Protein AF-A0A382QVW2-F1 (afdb_monomer)

Radius of gyration: 15.86 Å; Cα contacts (8 Å, |Δi|>4): 204; chains: 1; bounding box: 38×33×52 Å

Sequence (107 aa):
MTLWGNKDTVYSTGNVNVDVSTGVVTKESGSIAWTSGNGVKVGQVITVDGTAEGVIQSIDSATQLTITKEHLPASDISDKGYVISEKPKSTLFDSKYSAGDIFGVDE

Secondary structure (DSSP, 8-state):
-------S-SB--SEEEEETTTTEEEE-S-S---SGGGT--TT-EEEETTTEEEEEEEEEETTEEEE--TT--SS-EEEEEEEEE---GGGTS-TT-STT-------

Foldseek 3Di:
DPPDPWPQFLDWFAWWKADLVQQKIFGPDGDFFQDVVSVRDFQWWKQWQNQAIWGFHDDPTRGMTGTDNPRGDPDIDGGTIMTIGPPHPCVVPPPVPPPPPDPDDDD

Organism: NCBI:txid408172

Structure (mmCIF, N/CA/C/O backbone):
data_AF-A0A382QVW2-F1
#
_entry.id   AF-A0A382QVW2-F1
#
loop_
_atom_site.group_PDB
_atom_site.id
_atom_site.type_symbol
_atom_site.label_atom_id
_atom_site.label_alt_id
_atom_site.label_comp_id
_atom_site.label_asym_id
_atom_site.label_entity_id
_atom_site.label_seq_id
_atom_site.pdbx_PDB_ins_code
_atom_site.Cartn_x
_atom_site.Cartn_y
_atom_site.Cartn_z
_atom_site.occupancy
_atom_site.B_iso_or_equiv
_atom_site.auth_seq_id
_atom_site.auth_comp_id
_atom_site.auth_asym_id
_atom_site.auth_atom_id
_atom_site.pdbx_PDB_model_num
ATOM 1 N N . MET A 1 1 ? -28.708 -13.734 -15.698 1.00 42.66 1 MET A N 1
ATOM 2 C CA . MET A 1 1 ? -27.440 -13.939 -14.970 1.00 42.66 1 MET A CA 1
ATOM 3 C C . MET A 1 1 ? -26.369 -13.145 -15.694 1.00 42.66 1 MET A C 1
ATOM 5 O O . MET A 1 1 ? -25.956 -13.567 -16.764 1.00 42.66 1 MET A O 1
ATOM 9 N N . THR A 1 2 ? -25.986 -11.975 -15.184 1.00 41.53 2 THR A N 1
ATOM 10 C CA . THR A 1 2 ? -24.891 -11.200 -15.785 1.00 41.53 2 THR A CA 1
ATOM 11 C C . THR A 1 2 ? -23.598 -11.647 -15.123 1.00 41.53 2 THR A C 1
ATOM 13 O O . THR A 1 2 ? -23.336 -11.329 -13.966 1.00 41.53 2 THR A O 1
ATOM 16 N N . LEU A 1 3 ? -22.848 -12.468 -15.858 1.00 41.75 3 LEU A N 1
ATOM 17 C CA . LEU A 1 3 ? -21.563 -13.067 -15.500 1.00 41.75 3 LEU A CA 1
ATOM 18 C C . LEU A 1 3 ? -20.419 -12.033 -15.494 1.00 41.75 3 LEU A C 1
ATOM 20 O O . LEU A 1 3 ? -19.381 -12.237 -16.110 1.00 41.75 3 LEU A O 1
ATOM 24 N N . TRP A 1 4 ? -20.575 -10.926 -14.773 1.00 40.75 4 TRP A N 1
ATOM 25 C CA . TRP A 1 4 ? -19.426 -10.092 -14.427 1.00 40.75 4 TRP A CA 1
ATOM 26 C C . TRP A 1 4 ? -19.543 -9.586 -12.998 1.00 40.75 4 TRP A C 1
ATOM 28 O O . TRP A 1 4 ? -20.013 -8.490 -12.717 1.00 40.75 4 TRP A O 1
ATOM 38 N N . GLY A 1 5 ? -19.071 -10.425 -12.080 1.00 42.34 5 GLY A N 1
ATOM 39 C CA . GLY A 1 5 ? -18.692 -10.030 -10.729 1.00 42.34 5 GLY A CA 1
ATOM 40 C C . GLY A 1 5 ? -17.313 -9.372 -10.693 1.00 42.34 5 GLY A C 1
ATOM 41 O O . GLY A 1 5 ? -16.524 -9.704 -9.819 1.00 42.34 5 GLY A O 1
ATOM 42 N N . ASN A 1 6 ? -16.996 -8.485 -11.638 1.00 49.34 6 ASN A N 1
ATOM 43 C CA . ASN A 1 6 ? -15.754 -7.720 -11.588 1.00 49.34 6 ASN A CA 1
ATOM 44 C C . ASN A 1 6 ? -16.095 -6.327 -11.063 1.00 49.34 6 ASN A C 1
ATOM 46 O O . ASN A 1 6 ? -16.551 -5.466 -11.813 1.00 49.34 6 ASN A O 1
ATOM 50 N N . LYS A 1 7 ? -15.938 -6.119 -9.751 1.00 50.81 7 LYS A N 1
ATOM 51 C CA . LYS A 1 7 ? -15.949 -4.772 -9.174 1.00 50.81 7 LYS A CA 1
ATOM 52 C C . LYS A 1 7 ? -14.747 -4.007 -9.742 1.00 50.81 7 LYS A C 1
ATOM 54 O O . LYS A 1 7 ? -13.658 -4.050 -9.179 1.00 50.81 7 LYS A O 1
ATOM 59 N N . ASP A 1 8 ? -14.956 -3.330 -10.868 1.00 52.81 8 ASP A N 1
ATOM 60 C CA . ASP A 1 8 ? -13.952 -2.525 -11.585 1.00 52.81 8 ASP A CA 1
ATOM 61 C C . ASP A 1 8 ? -13.415 -1.360 -10.728 1.00 52.81 8 ASP A C 1
ATOM 63 O O . ASP A 1 8 ? -12.312 -0.852 -10.904 1.00 52.81 8 ASP A O 1
ATOM 67 N N . THR A 1 9 ? -14.158 -0.986 -9.688 1.00 53.66 9 THR A N 1
ATOM 68 C CA . THR A 1 9 ? -13.669 -0.150 -8.596 1.00 53.66 9 THR A CA 1
ATOM 69 C C . THR A 1 9 ? -14.221 -0.696 -7.293 1.00 53.66 9 THR A C 1
ATOM 71 O O . THR A 1 9 ? -15.434 -0.748 -7.090 1.00 53.66 9 THR A O 1
ATOM 74 N N . VAL A 1 10 ? -13.329 -1.147 -6.414 1.00 60.69 10 VAL A N 1
ATOM 75 C CA . VAL A 1 10 ? -13.706 -1.591 -5.075 1.00 60.69 10 VAL A CA 1
ATOM 76 C C . VAL A 1 10 ? -13.964 -0.350 -4.221 1.00 60.69 10 VAL A C 1
ATOM 78 O O . VAL A 1 10 ? -15.025 -0.295 -3.609 1.00 60.69 10 VAL A O 1
ATOM 81 N N . TYR A 1 11 ? -13.076 0.664 -4.256 1.00 66.12 11 TYR A N 1
ATOM 82 C CA . TYR A 1 11 ? -13.211 1.930 -3.506 1.00 66.12 11 TYR A CA 1
ATOM 83 C C . TYR A 1 11 ? -12.476 3.110 -4.153 1.00 66.12 11 TYR A C 1
ATOM 85 O O . TYR A 1 11 ? -11.393 2.921 -4.693 1.00 66.12 11 TYR A O 1
ATOM 93 N N . SER A 1 12 ? -13.042 4.320 -4.041 1.00 63.81 12 SER A N 1
ATOM 94 C CA . SER A 1 12 ? -12.455 5.581 -4.538 1.00 63.81 12 SER A CA 1
ATOM 95 C C . SER A 1 12 ? -12.931 6.802 -3.727 1.00 63.81 12 SER A C 1
ATOM 97 O O . SER A 1 12 ? -13.422 7.787 -4.277 1.00 63.81 12 SER A O 1
ATOM 99 N N . THR A 1 13 ? -12.878 6.731 -2.396 1.00 62.53 13 THR A N 1
ATOM 100 C CA . THR A 1 13 ? -13.344 7.823 -1.520 1.00 62.53 13 THR A CA 1
ATOM 101 C C . THR 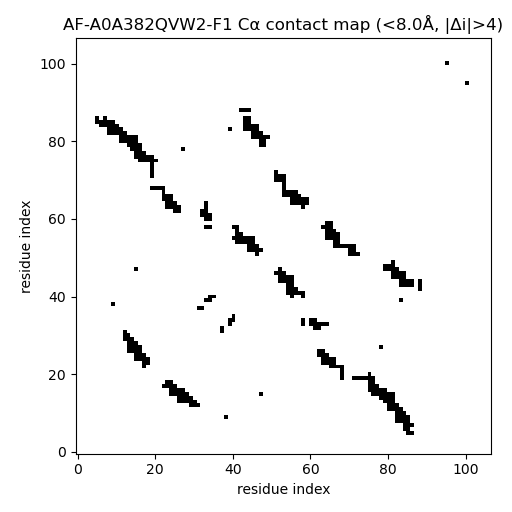A 1 13 ? -12.229 8.277 -0.587 1.00 62.53 13 THR A C 1
ATOM 103 O O . THR A 1 13 ? -12.090 7.733 0.512 1.00 62.53 13 THR A O 1
ATOM 106 N N . GLY A 1 14 ? -11.450 9.267 -1.027 1.00 79.00 14 GLY A N 1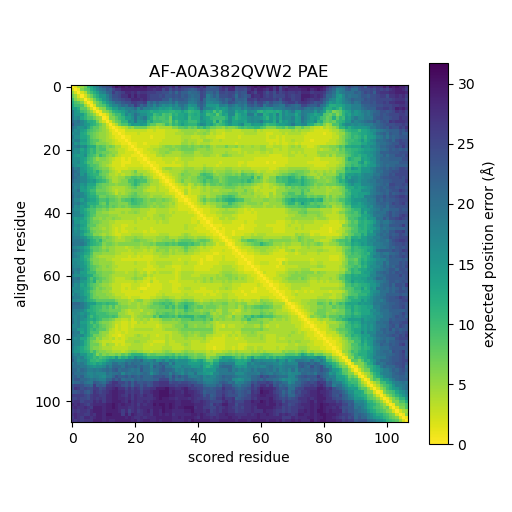
ATOM 107 C CA . GLY A 1 14 ? -10.453 9.962 -0.211 1.00 79.00 14 GLY A CA 1
ATOM 108 C C . GLY A 1 14 ? -9.097 10.139 -0.890 1.00 79.00 14 GLY A C 1
ATOM 109 O O . GLY A 1 14 ? -8.904 9.742 -2.041 1.00 79.00 14 GLY A O 1
ATOM 110 N N . ASN A 1 15 ? -8.170 10.712 -0.130 1.00 88.88 15 ASN A N 1
ATOM 111 C CA . ASN A 1 15 ? -6.810 11.028 -0.535 1.00 88.88 15 ASN A CA 1
ATOM 112 C C . ASN A 1 15 ? -5.808 10.219 0.295 1.00 88.88 15 ASN A C 1
ATOM 114 O O . ASN A 1 15 ? -6.055 9.881 1.457 1.00 88.88 15 ASN A O 1
ATOM 118 N N . VAL A 1 16 ? -4.670 9.905 -0.312 1.00 90.19 16 VAL A N 1
ATOM 119 C CA . VAL A 1 16 ? -3.580 9.152 0.308 1.00 90.19 16 VAL A CA 1
ATOM 120 C C . VAL A 1 16 ? -2.243 9.819 0.057 1.00 90.19 16 VAL A C 1
ATOM 122 O O . VAL A 1 16 ? -2.049 10.529 -0.934 1.00 90.19 16 VAL A O 1
ATOM 125 N N . ASN A 1 17 ? -1.310 9.501 0.943 1.00 90.38 17 ASN A N 1
ATOM 126 C CA . ASN A 1 17 ? 0.098 9.802 0.798 1.00 90.38 17 ASN A CA 1
ATOM 127 C C . ASN A 1 17 ? 0.839 8.489 0.548 1.00 90.38 17 ASN A C 1
ATOM 129 O O . ASN A 1 17 ? 0.579 7.500 1.233 1.00 90.38 17 ASN A O 1
ATOM 133 N N . VAL A 1 18 ? 1.747 8.475 -0.420 1.00 89.06 18 VAL A N 1
ATOM 134 C CA . VAL A 1 18 ? 2.575 7.320 -0.766 1.00 89.06 18 VAL A CA 1
ATOM 135 C C . VAL A 1 18 ? 4.029 7.708 -0.575 1.00 89.06 18 VAL A C 1
ATOM 137 O O . VAL A 1 18 ? 4.526 8.595 -1.267 1.00 89.06 18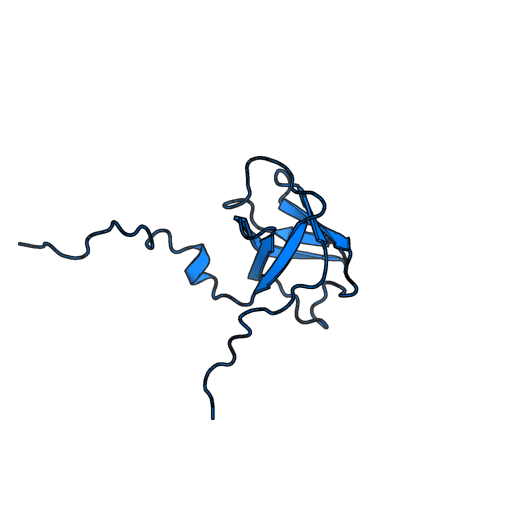 VAL A O 1
ATOM 140 N N . ASP A 1 19 ? 4.700 7.016 0.337 1.00 89.75 19 ASP A N 1
ATOM 141 C CA . ASP A 1 19 ? 6.154 7.023 0.431 1.00 89.75 19 ASP A CA 1
ATOM 142 C C . ASP A 1 19 ? 6.689 6.006 -0.580 1.00 89.75 19 ASP A C 1
ATOM 144 O O . ASP A 1 19 ? 6.535 4.793 -0.406 1.00 89.75 19 ASP A O 1
ATOM 148 N N . VAL A 1 20 ? 7.281 6.492 -1.670 1.00 84.94 20 VAL A N 1
ATOM 149 C CA . VAL A 1 20 ? 7.755 5.625 -2.761 1.00 84.94 20 VAL A CA 1
ATOM 150 C C . VAL A 1 20 ? 9.033 4.876 -2.387 1.00 84.94 20 VAL A C 1
ATOM 152 O O . VAL A 1 20 ? 9.328 3.823 -2.955 1.00 84.94 20 VAL A O 1
ATOM 155 N N . SER A 1 21 ? 9.770 5.367 -1.387 1.00 84.75 21 SER A N 1
ATOM 156 C CA . SER A 1 21 ? 10.991 4.733 -0.892 1.00 84.75 21 SER A CA 1
ATOM 157 C C . SER A 1 21 ? 10.677 3.502 -0.041 1.00 84.75 21 SER A C 1
ATOM 159 O O . SER A 1 21 ? 11.328 2.458 -0.174 1.00 84.75 21 SER A O 1
ATOM 161 N N . THR A 1 22 ? 9.632 3.572 0.784 1.00 85.25 22 THR A N 1
ATOM 162 C CA . THR A 1 22 ? 9.207 2.476 1.665 1.00 85.25 22 THR A CA 1
ATOM 163 C C . THR A 1 22 ? 8.061 1.653 1.084 1.00 85.25 22 THR A C 1
ATOM 165 O O . THR A 1 22 ? 7.955 0.473 1.413 1.00 85.25 22 THR A O 1
ATOM 168 N N . GLY A 1 23 ? 7.296 2.200 0.136 1.00 85.62 23 GLY A N 1
ATOM 169 C CA . GLY A 1 23 ? 6.075 1.596 -0.400 1.00 85.62 23 GLY A CA 1
ATOM 170 C C . GLY A 1 23 ? 4.895 1.706 0.566 1.00 85.62 23 GLY A C 1
ATOM 171 O O . GLY A 1 23 ? 3.955 0.920 0.467 1.00 85.62 23 GLY A O 1
ATOM 172 N N . VAL A 1 24 ? 4.957 2.627 1.531 1.00 91.19 24 VAL A N 1
ATOM 173 C CA . VAL A 1 24 ? 3.906 2.817 2.532 1.00 91.19 24 VAL A CA 1
ATOM 174 C C . VAL A 1 24 ? 2.876 3.801 2.001 1.00 91.19 24 VAL A C 1
ATOM 176 O O . VAL A 1 24 ? 3.191 4.940 1.665 1.00 91.19 24 VAL A O 1
ATOM 179 N N . VAL A 1 25 ? 1.621 3.367 1.972 1.00 89.56 25 VAL A N 1
ATOM 180 C CA . VAL A 1 25 ? 0.468 4.214 1.678 1.00 89.56 25 VAL A CA 1
ATOM 181 C C . VAL A 1 25 ? -0.216 4.556 2.991 1.00 89.56 25 VAL A C 1
ATOM 183 O O . VAL A 1 25 ? -0.637 3.667 3.730 1.00 89.56 25 VAL A O 1
ATOM 186 N N . THR A 1 26 ? -0.360 5.844 3.273 1.00 91.81 26 THR A N 1
ATOM 187 C CA . THR A 1 26 ? -1.059 6.351 4.455 1.00 91.81 26 THR A CA 1
ATOM 188 C C . THR A 1 26 ? -2.307 7.100 4.021 1.00 91.81 26 THR A C 1
ATOM 190 O O . THR A 1 26 ? -2.268 7.911 3.097 1.00 91.81 26 THR A O 1
ATOM 193 N N . LYS A 1 27 ? -3.432 6.829 4.678 1.00 88.50 27 LYS A N 1
ATOM 194 C CA . LYS A 1 27 ? -4.682 7.537 4.422 1.00 88.50 27 LYS A CA 1
ATOM 195 C C . LYS A 1 27 ? -4.597 8.952 4.984 1.00 88.50 27 LYS A C 1
ATOM 197 O O . LYS A 1 27 ? -4.377 9.112 6.181 1.00 88.50 27 LYS A O 1
ATOM 202 N N . GLU A 1 28 ? -4.826 9.940 4.130 1.00 85.88 28 GLU A N 1
ATOM 203 C CA . GLU A 1 28 ? -4.988 11.335 4.542 1.00 85.88 28 GLU A CA 1
ATOM 204 C C . GLU A 1 28 ? -6.473 11.580 4.834 1.00 85.88 28 GLU A C 1
ATOM 206 O O . GLU A 1 28 ? -6.866 11.835 5.973 1.00 85.88 28 GLU A O 1
ATOM 211 N N . SER A 1 29 ? -7.324 11.338 3.832 1.00 82.38 29 SER A N 1
ATOM 212 C CA . SER A 1 29 ? -8.754 11.619 3.902 1.00 82.38 29 SER A CA 1
ATOM 213 C C . SER A 1 29 ? -9.600 10.416 3.478 1.00 82.38 29 SER A C 1
ATOM 215 O O . SER A 1 29 ? -9.129 9.456 2.864 1.00 82.38 29 SER A O 1
ATOM 217 N N . GLY A 1 30 ? -10.885 10.444 3.833 1.00 74.12 30 GLY A N 1
ATOM 218 C CA . GLY A 1 30 ? -11.846 9.395 3.495 1.00 74.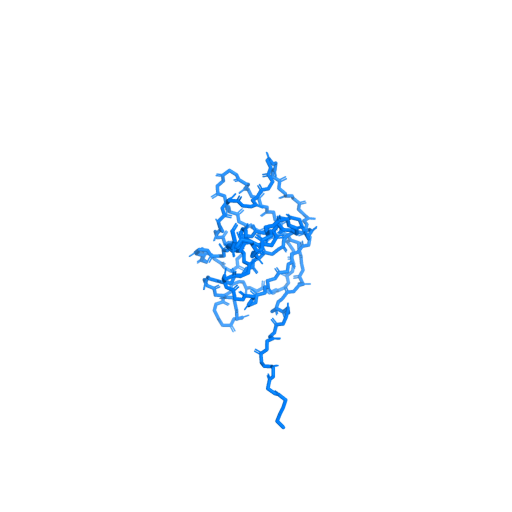12 30 GLY A CA 1
ATOM 219 C C . GLY A 1 30 ? -12.321 8.570 4.693 1.00 74.12 30 GLY A C 1
ATOM 220 O O . GLY A 1 30 ? -11.577 8.231 5.619 1.00 74.12 30 GLY A O 1
ATOM 221 N N . SER A 1 31 ? -13.606 8.220 4.667 1.00 75.25 31 SER A N 1
ATOM 222 C CA . SER A 1 31 ? -14.307 7.592 5.798 1.00 75.25 31 SER A CA 1
ATOM 223 C C . SER A 1 31 ? -14.115 6.077 5.895 1.00 75.25 31 SER A C 1
ATOM 225 O O . SER A 1 31 ? -14.494 5.475 6.895 1.00 75.25 31 SER A O 1
ATOM 227 N N . ILE A 1 32 ? -13.525 5.444 4.879 1.00 75.81 32 ILE A N 1
ATOM 228 C CA . ILE A 1 32 ? -13.348 3.990 4.850 1.00 75.81 32 ILE A CA 1
ATOM 229 C C . ILE A 1 32 ? -12.112 3.604 5.667 1.00 75.81 32 ILE A C 1
ATOM 231 O O . ILE A 1 32 ? -11.029 4.170 5.508 1.00 75.81 32 ILE A O 1
ATOM 235 N N . ALA A 1 33 ? -12.285 2.636 6.564 1.00 81.25 33 ALA A N 1
ATOM 236 C CA . ALA A 1 33 ? -11.183 1.938 7.214 1.00 81.25 33 ALA A CA 1
ATOM 237 C C . ALA A 1 33 ? -10.640 0.852 6.274 1.00 81.25 33 ALA A C 1
ATOM 239 O O . ALA A 1 33 ? -11.419 0.066 5.733 1.00 81.25 33 ALA A O 1
ATOM 240 N N . TRP A 1 34 ? -9.325 0.790 6.086 1.00 83.62 34 TRP A N 1
ATOM 241 C CA . TRP A 1 34 ? -8.672 -0.255 5.300 1.00 83.62 34 TRP A CA 1
ATOM 242 C C . TRP A 1 34 ? -8.587 -1.553 6.099 1.00 83.62 34 TRP A C 1
ATOM 244 O O . TRP A 1 34 ? -7.613 -1.836 6.785 1.00 83.62 34 TRP A O 1
ATOM 254 N N . THR A 1 35 ? -9.664 -2.329 6.051 1.00 80.69 35 THR A N 1
ATOM 255 C CA . THR A 1 35 ? -9.783 -3.620 6.733 1.00 80.69 35 THR A CA 1
ATOM 256 C C . THR A 1 35 ? -10.400 -4.655 5.798 1.00 80.69 35 THR A C 1
ATOM 258 O O . THR A 1 35 ? -11.128 -4.316 4.860 1.00 80.69 35 THR A O 1
ATOM 261 N N . SER A 1 36 ? -10.168 -5.936 6.093 1.00 72.50 36 SER A N 1
ATOM 262 C CA . SER A 1 36 ? -10.787 -7.051 5.363 1.00 72.50 36 SER A CA 1
ATOM 263 C C . SER A 1 36 ? -12.316 -7.020 5.426 1.00 72.50 36 SER A C 1
ATOM 265 O O . SER A 1 36 ? -12.973 -7.338 4.438 1.00 72.50 36 SER A O 1
ATOM 267 N N . GLY A 1 37 ? -12.885 -6.569 6.551 1.00 69.75 37 GLY A N 1
ATOM 268 C CA . GLY A 1 37 ? -14.329 -6.368 6.717 1.00 69.75 37 GLY A CA 1
ATOM 269 C C . GLY A 1 37 ? -14.908 -5.310 5.774 1.00 69.75 37 GLY A C 1
ATOM 270 O O . GLY A 1 37 ? -16.059 -5.416 5.362 1.00 69.75 37 GLY A O 1
ATOM 271 N N . ASN A 1 38 ? -14.079 -4.354 5.354 1.00 71.81 38 ASN A N 1
ATOM 272 C CA . ASN A 1 38 ? -14.423 -3.357 4.351 1.00 71.81 38 ASN A CA 1
ATOM 273 C C . ASN A 1 38 ? -14.002 -3.791 2.942 1.00 71.81 38 ASN A C 1
ATOM 275 O O . ASN A 1 38 ? -14.011 -2.974 2.038 1.00 71.81 38 ASN A O 1
ATOM 279 N N . GLY A 1 39 ? -13.626 -5.049 2.702 1.00 73.69 39 GLY A N 1
ATOM 280 C CA . GLY A 1 39 ? -13.277 -5.547 1.367 1.00 73.69 39 GLY A CA 1
ATOM 281 C C . GLY A 1 39 ? -11.901 -5.119 0.845 1.00 73.69 39 GLY A C 1
ATOM 282 O O . GLY A 1 39 ? -11.605 -5.401 -0.315 1.00 73.69 39 GLY A O 1
ATOM 283 N N . VAL A 1 40 ? -11.063 -4.481 1.673 1.00 81.19 40 VAL A N 1
ATOM 284 C CA . VAL A 1 40 ? -9.642 -4.252 1.366 1.00 81.19 40 VAL A CA 1
ATOM 285 C C . VAL A 1 40 ? -8.861 -5.502 1.751 1.00 81.19 40 VAL A C 1
ATOM 287 O O . VAL A 1 40 ? -8.909 -5.941 2.900 1.00 81.19 40 VAL A O 1
ATOM 290 N N . LYS A 1 41 ? -8.150 -6.102 0.796 1.00 83.88 41 LYS A N 1
ATOM 291 C CA . LYS A 1 41 ? -7.386 -7.338 1.007 1.00 83.88 41 LYS A CA 1
ATOM 292 C C . LYS A 1 41 ? -6.042 -7.295 0.291 1.00 83.88 41 LYS A C 1
ATOM 294 O O . LYS A 1 41 ? -5.893 -6.674 -0.760 1.00 83.88 41 LYS A O 1
ATOM 299 N N . VAL A 1 42 ? -5.076 -8.014 0.854 1.00 84.31 42 VAL A N 1
ATOM 300 C CA . VAL A 1 42 ? -3.769 -8.242 0.229 1.00 84.31 42 VAL A CA 1
ATOM 301 C C . VAL A 1 42 ? -3.956 -8.857 -1.162 1.00 84.31 42 VAL A C 1
ATOM 303 O O . VAL A 1 42 ? -4.797 -9.734 -1.362 1.00 84.31 42 VAL A O 1
ATOM 306 N N . GLY A 1 43 ? -3.170 -8.384 -2.127 1.00 80.88 43 GLY A N 1
ATOM 307 C CA . GLY A 1 43 ? -3.223 -8.796 -3.527 1.00 80.88 43 GLY A CA 1
ATOM 308 C C . GLY A 1 43 ? -4.136 -7.950 -4.418 1.00 80.88 43 GLY A C 1
ATOM 309 O O . GLY A 1 43 ? -4.098 -8.148 -5.630 1.00 80.88 43 GLY A O 1
ATOM 310 N N . GLN A 1 44 ? -4.914 -7.018 -3.857 1.00 83.12 44 GLN A N 1
ATOM 311 C CA . GLN A 1 44 ? -5.606 -5.982 -4.633 1.00 83.12 44 GLN A CA 1
ATOM 312 C C . GLN A 1 44 ? -4.632 -4.908 -5.122 1.00 83.12 44 GLN A C 1
ATOM 314 O O . GLN A 1 44 ? -3.536 -4.744 -4.585 1.00 83.12 44 GLN A O 1
ATOM 319 N N . VAL A 1 45 ? -5.064 -4.168 -6.136 1.00 83.31 45 VAL A N 1
ATOM 320 C CA . VAL A 1 45 ? -4.287 -3.110 -6.779 1.00 83.31 45 VAL A CA 1
ATOM 321 C C . VAL A 1 45 ? -4.800 -1.774 -6.289 1.00 83.31 45 VAL A C 1
ATOM 323 O O . VAL A 1 45 ? -6.003 -1.524 -6.356 1.00 83.31 45 VAL A O 1
ATOM 326 N N . ILE A 1 46 ? -3.899 -0.915 -5.833 1.00 85.12 46 ILE A N 1
ATOM 327 C CA . ILE A 1 46 ? -4.187 0.489 -5.579 1.00 85.12 46 ILE A CA 1
ATOM 328 C C . ILE A 1 46 ? -3.553 1.339 -6.678 1.00 85.12 46 ILE A C 1
ATOM 330 O O . ILE A 1 46 ? -2.363 1.222 -6.957 1.00 85.12 46 ILE A O 1
ATOM 334 N N . THR A 1 47 ? -4.367 2.188 -7.293 1.00 86.31 47 THR A N 1
ATOM 335 C CA . THR A 1 47 ? -3.961 3.185 -8.281 1.00 86.31 47 THR A CA 1
ATOM 336 C C . THR A 1 47 ? -4.129 4.562 -7.647 1.00 86.31 47 THR A C 1
ATOM 338 O O . THR A 1 47 ? -5.230 4.918 -7.233 1.00 86.31 47 THR A O 1
ATOM 341 N N . VAL A 1 48 ? -3.059 5.343 -7.557 1.00 85.62 48 VAL A N 1
ATOM 342 C CA . VAL A 1 48 ? -3.035 6.697 -6.995 1.00 85.62 48 VAL A CA 1
ATOM 343 C C . VAL A 1 48 ? -2.821 7.697 -8.128 1.00 85.62 48 VAL A C 1
ATOM 345 O O . VAL A 1 48 ? -1.945 7.514 -8.972 1.00 85.62 48 VAL A O 1
ATOM 348 N N . ASP A 1 49 ? -3.659 8.735 -8.176 1.00 82.44 49 ASP A N 1
ATOM 349 C CA . ASP A 1 49 ? -3.640 9.803 -9.194 1.00 82.44 49 ASP A CA 1
ATOM 350 C C . ASP A 1 49 ? -3.708 9.296 -10.654 1.00 82.44 49 ASP A C 1
ATOM 352 O O . ASP A 1 49 ? -3.332 9.999 -11.588 1.00 82.44 49 ASP A O 1
ATOM 356 N N . GLY A 1 50 ? -4.139 8.044 -10.863 1.00 76.50 50 GLY A N 1
ATOM 357 C CA . GLY A 1 50 ? -4.187 7.387 -12.175 1.00 76.50 50 GLY A CA 1
ATOM 358 C C . GLY A 1 50 ? -2.826 7.001 -12.771 1.00 76.50 50 GLY A C 1
ATOM 359 O O . GLY A 1 50 ? -2.798 6.438 -13.860 1.00 76.50 50 GLY A O 1
ATOM 360 N N . THR A 1 51 ? -1.716 7.300 -12.092 1.00 78.06 51 THR A N 1
ATOM 361 C CA . THR A 1 51 ? -0.356 7.144 -12.641 1.00 78.06 51 THR A CA 1
ATOM 362 C C . THR A 1 51 ? 0.542 6.244 -11.805 1.00 78.06 51 THR A C 1
ATOM 364 O O . THR A 1 51 ? 1.444 5.619 -12.355 1.00 78.06 51 THR A O 1
ATOM 367 N N . ALA A 1 52 ? 0.299 6.153 -10.498 1.00 82.38 52 ALA A N 1
ATOM 368 C CA . ALA A 1 52 ? 1.064 5.300 -9.602 1.00 82.38 52 ALA A CA 1
ATOM 369 C C . ALA A 1 52 ? 0.241 4.067 -9.246 1.00 82.38 52 ALA A C 1
ATOM 371 O O . ALA A 1 52 ? -0.818 4.187 -8.636 1.00 82.38 52 ALA A O 1
ATOM 372 N N . GLU A 1 53 ? 0.721 2.884 -9.608 1.00 84.31 53 GLU A N 1
ATOM 373 C CA . GLU A 1 53 ? 0.025 1.629 -9.329 1.00 84.31 53 GLU A CA 1
ATOM 374 C C . GLU A 1 53 ? 0.883 0.724 -8.451 1.00 84.31 53 GLU A C 1
ATOM 376 O O . GLU A 1 53 ? 2.095 0.619 -8.620 1.00 84.31 53 GLU A O 1
ATOM 381 N N . GLY A 1 54 ? 0.250 0.057 -7.492 1.00 86.00 54 GLY A N 1
ATOM 382 C CA . GLY A 1 54 ? 0.930 -0.877 -6.607 1.00 86.00 54 GLY A CA 1
ATOM 383 C C . GLY A 1 54 ? 0.003 -1.977 -6.129 1.00 86.00 54 GLY A C 1
ATOM 384 O O . GLY A 1 54 ? -1.203 -1.793 -5.975 1.00 86.00 54 GLY A O 1
ATOM 385 N N . VAL A 1 55 ? 0.570 -3.152 -5.879 1.00 86.69 55 VAL A N 1
ATOM 386 C CA . VAL A 1 55 ? -0.168 -4.280 -5.310 1.00 86.69 55 VAL A CA 1
ATOM 387 C C . VAL A 1 55 ? -0.040 -4.234 -3.796 1.00 86.69 55 VAL A C 1
ATOM 389 O O . VAL A 1 55 ? 1.075 -4.193 -3.283 1.00 86.69 55 VAL A O 1
ATOM 392 N N . ILE A 1 56 ? -1.162 -4.292 -3.079 1.00 88.06 56 ILE A N 1
ATOM 393 C CA . ILE A 1 56 ? -1.194 -4.347 -1.613 1.00 88.06 56 ILE A CA 1
ATOM 394 C C . ILE A 1 56 ? -0.515 -5.639 -1.149 1.00 88.06 56 ILE A C 1
ATOM 396 O O . ILE A 1 56 ? -0.986 -6.736 -1.456 1.00 88.06 56 ILE A O 1
ATOM 400 N N . GLN A 1 57 ? 0.579 -5.510 -0.402 1.00 88.31 57 GLN A N 1
ATOM 401 C CA . GLN A 1 57 ? 1.347 -6.613 0.181 1.00 88.31 57 GLN A CA 1
ATOM 402 C C . GLN A 1 57 ? 0.927 -6.908 1.620 1.00 88.31 57 GLN A C 1
ATOM 404 O O . GLN A 1 57 ? 0.796 -8.071 1.999 1.00 88.31 57 GLN A O 1
ATOM 409 N N . SER A 1 58 ? 0.673 -5.867 2.409 1.00 87.38 58 SER A N 1
ATOM 410 C CA . SER A 1 58 ? 0.180 -5.987 3.780 1.00 87.38 58 SER A CA 1
ATOM 411 C C . SER A 1 58 ? -0.780 -4.853 4.119 1.00 87.38 58 SER A C 1
ATOM 413 O O . SER A 1 58 ? -0.783 -3.790 3.494 1.00 87.38 58 SER A O 1
ATOM 415 N N . ILE A 1 59 ? -1.630 -5.126 5.106 1.00 88.75 59 ILE A N 1
ATOM 416 C CA . ILE A 1 59 ? -2.520 -4.145 5.719 1.00 88.75 59 ILE A CA 1
ATOM 417 C C . ILE A 1 59 ? -2.000 -3.929 7.131 1.00 88.75 59 ILE A C 1
ATOM 419 O O . ILE A 1 59 ? -2.210 -4.776 7.999 1.00 88.75 59 ILE A O 1
ATOM 423 N N . ASP A 1 60 ? -1.291 -2.826 7.337 1.00 88.44 60 ASP A N 1
ATOM 424 C CA . ASP A 1 60 ? -0.653 -2.521 8.615 1.00 88.44 60 ASP A CA 1
ATOM 425 C C . ASP A 1 60 ? -1.679 -1.967 9.613 1.00 88.44 60 ASP A C 1
ATOM 427 O O . ASP A 1 60 ? -1.641 -2.281 10.803 1.00 88.44 60 ASP A O 1
ATOM 431 N N . SER A 1 61 ? -2.654 -1.182 9.135 1.00 88.31 61 SER A N 1
ATOM 432 C CA . SER A 1 61 ? -3.773 -0.700 9.951 1.00 88.31 61 SER A CA 1
ATOM 433 C C . SER A 1 61 ? -4.963 -0.216 9.112 1.00 88.31 61 SER A C 1
ATOM 435 O O . SER A 1 61 ? -4.914 -0.158 7.887 1.00 88.31 61 SER A O 1
ATOM 437 N N . ALA A 1 62 ? -6.025 0.235 9.789 1.00 86.25 62 ALA A N 1
ATOM 438 C CA . ALA A 1 62 ? -7.188 0.867 9.162 1.00 86.25 62 ALA A CA 1
ATOM 439 C C . ALA A 1 62 ? -6.865 2.134 8.336 1.00 86.25 62 ALA A C 1
ATOM 441 O O . ALA A 1 62 ? -7.741 2.627 7.621 1.00 86.25 62 ALA A O 1
ATOM 442 N N . THR A 1 63 ? -5.652 2.680 8.452 1.00 89.00 63 THR A N 1
ATOM 443 C CA . THR A 1 63 ? -5.204 3.897 7.762 1.00 89.00 63 THR A CA 1
ATOM 444 C C . THR A 1 63 ? -3.839 3.740 7.093 1.00 89.00 63 THR A C 1
ATOM 446 O O . THR A 1 63 ? -3.312 4.729 6.592 1.00 89.00 63 THR A O 1
ATOM 449 N N . GLN A 1 64 ? -3.251 2.539 7.092 1.00 90.06 64 GLN A N 1
ATOM 450 C CA . GLN A 1 64 ? -1.937 2.298 6.498 1.00 90.06 64 GLN A CA 1
ATOM 451 C C . GLN A 1 64 ? -1.871 0.946 5.783 1.00 90.06 64 GLN A C 1
ATOM 453 O O . GLN A 1 64 ? -2.318 -0.072 6.313 1.00 90.06 64 GLN A O 1
ATOM 458 N N . LEU A 1 65 ? -1.299 0.959 4.582 1.00 90.56 65 LEU A N 1
ATOM 459 C CA . LEU A 1 65 ? -1.051 -0.207 3.738 1.00 90.56 65 LEU A CA 1
ATOM 460 C C . LEU A 1 65 ? 0.399 -0.188 3.268 1.00 90.56 65 LEU A C 1
ATOM 462 O O . LEU A 1 65 ? 0.972 0.882 3.074 1.00 90.56 65 LEU A O 1
ATOM 466 N N . THR A 1 66 ? 0.935 -1.361 2.955 1.00 90.31 66 THR A N 1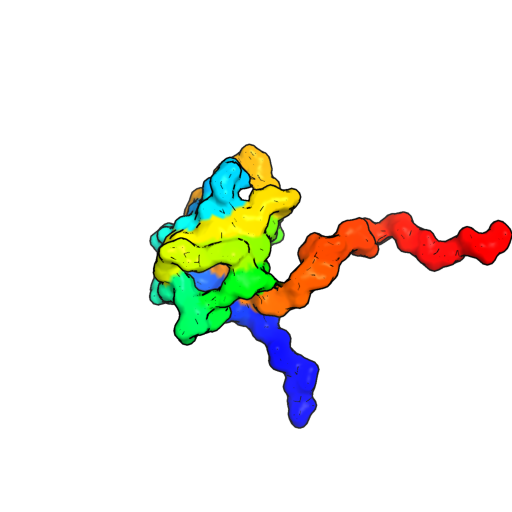
ATOM 467 C CA . THR A 1 66 ? 2.208 -1.481 2.241 1.00 90.31 66 THR A CA 1
ATOM 468 C C . THR A 1 66 ? 1.968 -2.077 0.861 1.00 90.31 66 THR A C 1
ATOM 470 O O . THR A 1 66 ? 1.253 -3.074 0.727 1.00 90.31 66 THR A O 1
ATOM 473 N N . ILE A 1 67 ? 2.561 -1.479 -0.174 1.00 90.06 67 ILE A N 1
ATOM 474 C CA . ILE A 1 67 ? 2.384 -1.857 -1.583 1.00 90.06 67 ILE A CA 1
ATOM 475 C C . ILE A 1 67 ? 3.713 -2.219 -2.257 1.00 90.06 67 ILE A C 1
ATOM 477 O O . ILE A 1 67 ? 4.795 -2.034 -1.696 1.00 90.06 67 ILE A O 1
ATOM 481 N N . THR A 1 68 ? 3.654 -2.801 -3.454 1.00 87.44 68 THR A N 1
ATOM 482 C CA . THR A 1 68 ? 4.837 -2.985 -4.308 1.00 87.44 68 THR A CA 1
ATOM 483 C C . THR A 1 68 ? 5.347 -1.645 -4.843 1.00 87.44 68 THR A C 1
ATOM 485 O O . THR A 1 68 ? 4.575 -0.711 -5.041 1.00 87.44 68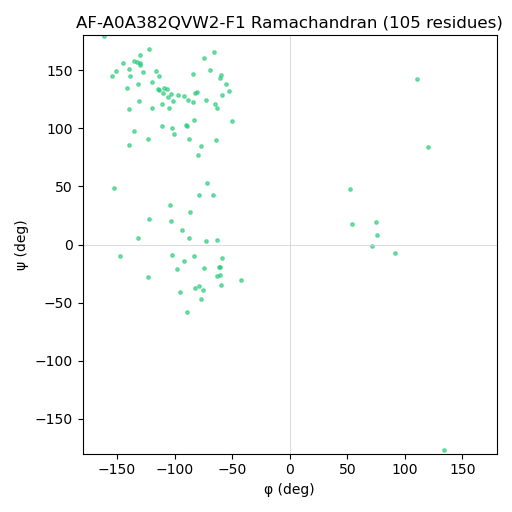 THR A O 1
ATOM 488 N N . LYS A 1 69 ? 6.662 -1.557 -5.081 1.00 83.00 69 LYS A N 1
ATOM 489 C CA . LYS A 1 69 ? 7.343 -0.317 -5.504 1.00 83.00 69 LYS A CA 1
ATOM 490 C C . LYS A 1 69 ? 7.675 -0.265 -6.994 1.00 83.00 69 LYS A C 1
ATOM 492 O O . LYS A 1 69 ? 8.109 0.766 -7.486 1.00 83.00 69 LYS A O 1
ATOM 497 N N . GLU A 1 70 ? 7.498 -1.379 -7.701 1.00 76.75 70 GLU A N 1
ATOM 498 C CA . GLU A 1 70 ? 7.973 -1.587 -9.079 1.00 76.75 70 GLU A CA 1
ATOM 499 C C . GLU A 1 70 ? 7.378 -0.592 -10.090 1.00 76.75 70 GLU A C 1
ATOM 501 O O . GLU A 1 70 ? 8.025 -0.282 -11.086 1.00 76.75 70 GLU A O 1
ATOM 506 N N . HIS A 1 71 ? 6.189 -0.053 -9.806 1.00 72.38 71 HIS A N 1
ATOM 507 C CA . HIS A 1 71 ? 5.485 0.918 -10.652 1.00 72.38 71 HIS A CA 1
ATOM 508 C C . HIS A 1 71 ? 5.172 2.231 -9.919 1.00 72.38 71 HIS A C 1
ATOM 510 O O . HIS A 1 71 ? 4.267 2.972 -10.308 1.00 72.38 71 HIS A O 1
ATOM 516 N N . LEU A 1 72 ? 5.913 2.529 -8.847 1.00 78.94 72 LEU A N 1
ATOM 517 C CA . LEU A 1 72 ? 5.816 3.819 -8.173 1.00 78.94 72 LEU A CA 1
ATOM 518 C C . LEU A 1 72 ? 6.689 4.870 -8.873 1.00 78.94 72 LEU A C 1
ATOM 520 O O . LEU A 1 72 ? 7.752 4.540 -9.406 1.00 78.94 72 LEU A O 1
ATOM 524 N N . PRO A 1 73 ? 6.263 6.144 -8.885 1.00 80.38 73 PRO A N 1
ATOM 525 C CA . PRO A 1 73 ? 7.071 7.226 -9.428 1.00 80.38 73 PRO A CA 1
ATOM 526 C C . PRO A 1 73 ? 8.336 7.445 -8.590 1.00 80.38 73 PRO A C 1
ATOM 528 O O . PRO A 1 73 ? 8.446 7.003 -7.451 1.00 80.38 73 PRO A O 1
ATOM 531 N N . ALA A 1 74 ? 9.296 8.192 -9.137 1.00 81.38 74 ALA A N 1
ATOM 532 C CA . ALA A 1 74 ? 10.559 8.502 -8.459 1.00 81.38 74 ALA A CA 1
ATOM 533 C C . ALA A 1 74 ? 10.423 9.512 -7.296 1.00 81.38 74 ALA A C 1
ATOM 535 O O . ALA A 1 74 ? 11.428 9.941 -6.732 1.00 81.38 74 ALA A O 1
ATOM 536 N N . SER A 1 75 ? 9.207 9.956 -6.977 1.00 86.75 75 SER A N 1
ATOM 537 C CA . SER A 1 75 ? 8.926 11.000 -5.987 1.00 86.75 75 SER A CA 1
ATOM 538 C C . SER A 1 75 ? 7.713 10.622 -5.150 1.00 86.75 75 SER A C 1
ATOM 540 O O . SER A 1 75 ? 6.767 10.042 -5.681 1.00 86.75 75 SER A O 1
ATOM 542 N N . ASP A 1 76 ? 7.731 10.994 -3.870 1.00 88.56 76 ASP A N 1
ATOM 543 C CA . ASP A 1 76 ? 6.603 10.771 -2.967 1.00 88.56 76 ASP A CA 1
ATOM 544 C C . ASP A 1 76 ? 5.334 11.463 -3.470 1.00 88.56 76 ASP A C 1
ATOM 546 O O . ASP A 1 76 ? 5.368 12.551 -4.055 1.00 88.56 76 ASP A O 1
ATOM 550 N N . ILE A 1 77 ? 4.198 10.822 -3.214 1.00 88.25 77 ILE A N 1
ATOM 551 C CA . ILE A 1 77 ? 2.878 11.338 -3.566 1.00 88.25 77 ILE A CA 1
ATOM 552 C C . ILE A 1 77 ? 2.207 11.807 -2.283 1.00 88.25 77 ILE A C 1
ATOM 554 O O . ILE A 1 77 ? 2.195 11.088 -1.287 1.00 88.25 77 ILE A O 1
ATOM 558 N N . SER A 1 78 ? 1.615 12.996 -2.300 1.00 90.69 78 SER A N 1
ATOM 559 C CA . SER A 1 78 ? 0.913 13.555 -1.145 1.00 90.69 78 SER A CA 1
ATOM 560 C C . SER A 1 78 ? -0.449 14.088 -1.557 1.00 90.69 78 SER A C 1
ATOM 562 O O . SER A 1 78 ? -0.559 14.759 -2.582 1.00 90.69 78 SER A O 1
ATOM 564 N N . ASP A 1 79 ? -1.456 13.818 -0.726 1.00 88.56 79 ASP A N 1
ATOM 565 C CA . ASP A 1 79 ? -2.829 14.300 -0.868 1.00 88.56 79 ASP A CA 1
ATOM 566 C C . ASP A 1 79 ? -3.443 14.023 -2.253 1.00 88.56 79 ASP A C 1
ATOM 568 O O . ASP A 1 79 ? -4.028 14.894 -2.899 1.00 88.56 79 ASP A O 1
ATOM 572 N N . LYS A 1 80 ? -3.304 12.783 -2.740 1.00 88.06 80 LYS A N 1
ATOM 573 C CA . LYS A 1 80 ? -3.862 12.375 -4.038 1.00 88.06 80 LYS A CA 1
ATOM 574 C C . LYS A 1 80 ? -4.967 11.349 -3.914 1.00 88.06 80 LYS A C 1
ATOM 576 O O . LYS A 1 80 ? -4.917 10.458 -3.069 1.00 88.06 80 LYS A O 1
ATOM 581 N N . GLY A 1 81 ? -5.951 11.460 -4.804 1.00 87.62 81 GLY A N 1
ATOM 582 C CA . GLY A 1 81 ? -7.036 10.496 -4.918 1.00 87.62 81 GLY A CA 1
ATOM 583 C C . GLY A 1 81 ? -6.512 9.102 -5.258 1.00 87.62 81 GLY A C 1
ATOM 584 O O . GLY A 1 81 ? -5.556 8.959 -6.023 1.00 87.62 81 GLY A O 1
ATOM 585 N N . TYR A 1 82 ? -7.149 8.077 -4.700 1.00 85.06 82 TYR A N 1
ATOM 586 C CA . TYR A 1 82 ? -6.791 6.684 -4.951 1.00 85.06 82 TYR A CA 1
ATOM 587 C C . TYR A 1 82 ? -8.004 5.846 -5.328 1.00 85.06 82 TYR A C 1
ATOM 589 O O . TYR A 1 82 ? -9.135 6.142 -4.943 1.00 85.06 82 TYR A O 1
ATOM 597 N N . VAL A 1 83 ? -7.733 4.755 -6.034 1.00 84.88 83 VAL A N 1
ATOM 598 C CA . VAL A 1 83 ? -8.707 3.749 -6.432 1.00 84.88 83 VAL A CA 1
ATOM 599 C C . VAL A 1 83 ? -8.153 2.375 -6.083 1.00 84.88 83 VAL A C 1
ATOM 601 O O . VAL A 1 83 ? -7.072 2.016 -6.537 1.00 84.88 83 VAL A O 1
ATOM 604 N N . ILE A 1 84 ? -8.883 1.588 -5.293 1.00 82.62 84 ILE A N 1
ATOM 605 C CA . ILE A 1 84 ? -8.558 0.171 -5.072 1.00 82.62 84 ILE A CA 1
ATOM 606 C C . ILE A 1 84 ? -9.422 -0.664 -6.005 1.00 82.62 84 ILE A C 1
ATOM 608 O O . ILE A 1 84 ? -10.645 -0.512 -6.029 1.00 82.62 84 ILE A O 1
ATOM 612 N N . SER A 1 85 ? -8.796 -1.562 -6.756 1.00 79.00 85 SER A N 1
ATOM 613 C CA . SER A 1 85 ? -9.456 -2.449 -7.707 1.00 79.00 85 SER A CA 1
ATOM 614 C C . SER A 1 85 ? -9.068 -3.912 -7.471 1.00 79.00 85 SER A C 1
ATOM 616 O O . SER A 1 85 ? -7.960 -4.238 -7.039 1.00 79.00 85 SER A O 1
ATOM 618 N N . GLU A 1 86 ? -10.000 -4.820 -7.764 1.00 71.75 86 GLU A N 1
ATOM 619 C CA . GLU A 1 86 ? -9.773 -6.274 -7.784 1.00 71.75 86 GLU A CA 1
ATOM 620 C C . GLU A 1 86 ? -9.249 -6.748 -9.143 1.00 71.75 86 GLU A C 1
ATOM 622 O O . GLU A 1 86 ? -9.475 -7.893 -9.538 1.00 71.75 86 GLU A O 1
ATOM 627 N N . LYS A 1 87 ? -8.550 -5.868 -9.874 1.00 63.53 87 LYS A N 1
ATOM 628 C CA . LYS A 1 87 ? -7.961 -6.215 -11.166 1.00 63.53 87 LYS A CA 1
ATOM 629 C C . LYS A 1 87 ? -7.098 -7.476 -11.009 1.00 63.53 87 LYS A C 1
ATOM 631 O O . LYS A 1 87 ? -6.311 -7.564 -10.059 1.00 63.53 87 LYS A O 1
ATOM 636 N N . PRO A 1 88 ? -7.252 -8.477 -11.894 1.00 53.03 88 PRO A N 1
ATOM 637 C CA . PRO A 1 88 ? -6.458 -9.692 -11.819 1.00 53.03 88 PRO A CA 1
ATOM 638 C C . PRO A 1 88 ? -4.975 -9.327 -11.911 1.00 53.03 88 PRO A C 1
ATOM 640 O O . PRO A 1 88 ? -4.567 -8.649 -12.846 1.00 53.03 88 PRO A O 1
ATOM 643 N N . LYS A 1 89 ? -4.161 -9.813 -10.961 1.00 49.88 89 LYS A N 1
ATOM 644 C CA . LYS A 1 89 ? -2.698 -9.595 -10.885 1.00 49.88 89 LYS A CA 1
ATOM 645 C C . LYS A 1 89 ? -1.984 -9.716 -12.243 1.00 49.88 89 LYS A C 1
ATOM 647 O O . LYS A 1 89 ? -0.997 -9.032 -12.476 1.00 49.88 89 LYS A O 1
ATOM 652 N N . SER A 1 90 ? -2.506 -10.557 -13.140 1.00 44.56 90 SER A N 1
ATOM 653 C CA . SER A 1 90 ? -2.001 -10.763 -14.501 1.00 44.56 90 SER A CA 1
ATOM 654 C C . SER A 1 90 ? -2.002 -9.514 -15.393 1.00 44.56 90 SER A C 1
ATOM 656 O O . SER A 1 90 ? -1.284 -9.534 -16.380 1.00 44.56 90 SER A O 1
ATOM 658 N N . THR A 1 91 ? -2.769 -8.458 -15.094 1.00 46.94 91 THR A N 1
ATOM 659 C CA . THR A 1 91 ? -2.769 -7.219 -15.898 1.00 46.94 91 THR A CA 1
ATOM 660 C C . THR A 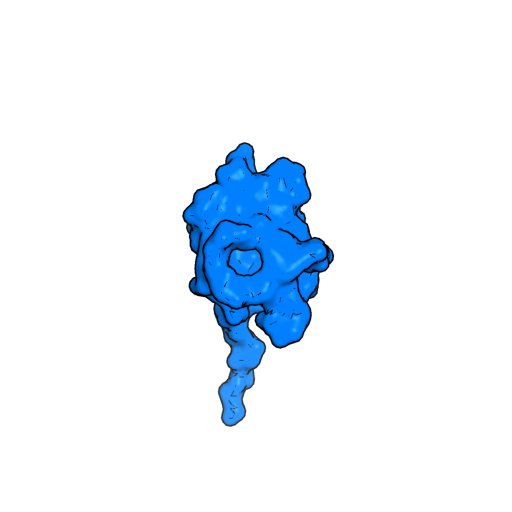1 91 ? -1.771 -6.170 -15.408 1.00 46.94 91 THR A C 1
ATOM 662 O O . THR A 1 91 ? -1.513 -5.232 -16.147 1.00 46.94 91 THR A O 1
ATOM 665 N N . LEU A 1 92 ? -1.210 -6.297 -14.194 1.00 47.81 92 LEU A N 1
ATOM 666 C CA . LEU A 1 92 ? -0.058 -5.471 -13.783 1.00 47.81 92 LEU A CA 1
ATOM 667 C C . LEU A 1 92 ? 1.259 -6.033 -14.301 1.00 47.81 92 LEU A C 1
ATOM 669 O O . LEU A 1 92 ? 2.143 -5.278 -14.675 1.00 47.81 92 LEU A O 1
ATOM 673 N N . PHE A 1 93 ? 1.383 -7.361 -14.309 1.00 47.09 93 PHE A N 1
ATOM 674 C CA . PHE A 1 93 ? 2.590 -8.057 -14.756 1.00 47.09 93 PHE A CA 1
ATOM 675 C C . PHE A 1 93 ? 2.614 -8.329 -16.262 1.00 47.09 93 PHE A C 1
ATOM 677 O O . PHE A 1 93 ? 3.527 -9.008 -16.737 1.00 47.09 93 PHE A O 1
ATOM 684 N N . ASP A 1 94 ? 1.634 -7.832 -17.025 1.00 41.53 94 ASP A N 1
ATOM 685 C CA . ASP A 1 94 ? 1.697 -7.937 -18.476 1.00 41.53 94 ASP A CA 1
ATOM 686 C C . ASP A 1 94 ? 2.617 -6.861 -19.057 1.00 41.53 94 ASP A C 1
ATOM 688 O O . ASP A 1 94 ? 2.190 -5.882 -19.664 1.00 41.53 94 ASP A O 1
ATOM 692 N N . SER A 1 95 ? 3.923 -7.095 -18.936 1.00 45.50 95 SER A N 1
ATOM 693 C CA . SER A 1 95 ? 4.928 -6.419 -19.757 1.00 45.50 95 SER A CA 1
ATOM 694 C C . SER A 1 95 ? 4.786 -6.745 -21.259 1.00 45.50 95 SER A C 1
ATOM 696 O O . SER A 1 95 ? 5.619 -6.290 -22.039 1.00 45.50 95 SER A O 1
ATOM 698 N N . LYS A 1 96 ? 3.764 -7.514 -21.690 1.00 43.47 96 LYS A N 1
ATOM 699 C CA . LYS A 1 96 ? 3.438 -7.792 -23.102 1.00 43.47 96 LYS A CA 1
ATOM 700 C C . LYS A 1 96 ? 2.239 -7.009 -23.646 1.00 43.47 96 LYS A C 1
ATOM 702 O O . LYS A 1 96 ? 1.720 -7.369 -24.699 1.00 43.47 96 LYS A O 1
ATOM 707 N N . TYR A 1 97 ? 1.850 -5.902 -23.015 1.00 45.22 97 TYR A N 1
ATOM 708 C CA . TYR A 1 97 ? 1.053 -4.873 -23.695 1.00 45.22 97 TYR A CA 1
ATOM 709 C C . TYR A 1 97 ? 1.889 -3.644 -24.076 1.00 45.22 97 TYR A C 1
ATOM 711 O O . TYR A 1 97 ? 1.394 -2.521 -24.136 1.00 45.22 97 TYR A O 1
ATOM 719 N N . SER A 1 98 ? 3.163 -3.853 -24.427 1.00 41.72 98 SER A N 1
ATOM 720 C CA . SER A 1 98 ? 3.745 -3.021 -25.480 1.00 41.72 98 SER A CA 1
ATOM 721 C C . SER A 1 98 ? 2.984 -3.33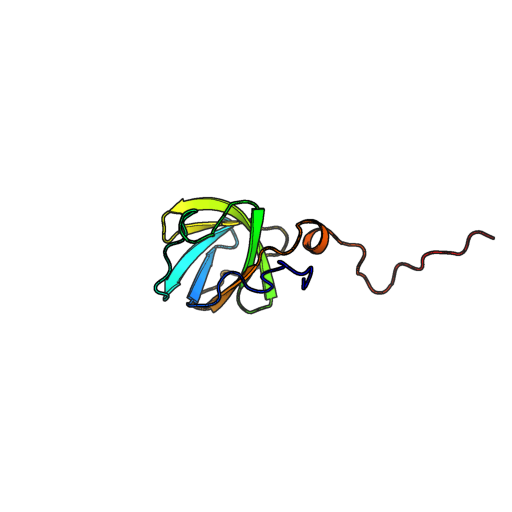5 -26.764 1.00 41.72 98 SER A C 1
ATOM 723 O O . SER A 1 98 ? 2.973 -4.477 -27.217 1.00 41.72 98 SER A O 1
ATOM 725 N N . ALA A 1 99 ? 2.359 -2.327 -27.371 1.00 48.47 99 ALA A N 1
ATOM 726 C CA . ALA A 1 99 ? 1.748 -2.397 -28.700 1.00 48.47 99 ALA A CA 1
ATOM 727 C C . ALA A 1 99 ? 2.798 -2.592 -29.825 1.00 48.47 99 ALA A C 1
ATOM 729 O O . ALA A 1 99 ? 2.752 -1.916 -30.850 1.00 48.47 99 ALA A O 1
ATOM 730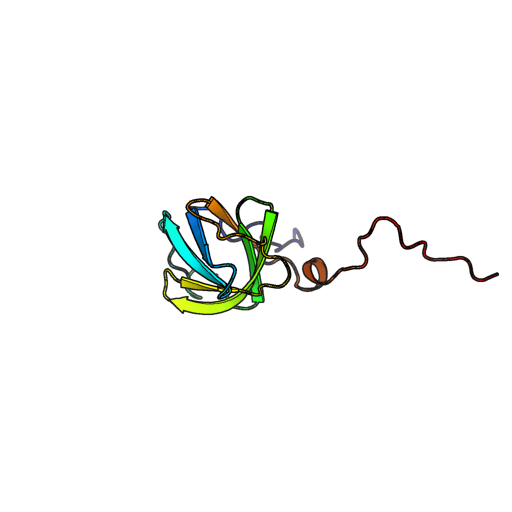 N N . GLY A 1 100 ? 3.784 -3.467 -29.614 1.00 49.41 100 GLY A N 1
ATOM 731 C CA . GLY A 1 100 ? 4.969 -3.620 -30.451 1.00 49.41 100 GLY A CA 1
ATOM 732 C C . GLY A 1 100 ? 5.531 -5.038 -30.548 1.00 49.41 100 GLY A C 1
ATOM 733 O O . GLY A 1 100 ? 6.357 -5.266 -31.427 1.00 49.41 100 GLY A O 1
ATOM 734 N N . ASP A 1 101 ? 5.075 -6.003 -29.745 1.00 44.03 101 ASP A N 1
ATOM 735 C CA . ASP A 1 101 ? 5.537 -7.384 -29.907 1.00 44.03 101 ASP A CA 1
ATOM 736 C C . ASP A 1 101 ? 4.670 -8.114 -30.935 1.00 44.03 101 ASP A C 1
ATOM 738 O O . ASP A 1 101 ? 3.616 -8.686 -30.658 1.00 44.03 101 ASP A O 1
ATOM 742 N N . ILE A 1 102 ? 5.146 -8.012 -32.175 1.00 53.56 102 ILE A N 1
ATOM 743 C CA . ILE A 1 102 ? 4.743 -8.777 -33.349 1.00 53.56 102 ILE A CA 1
ATOM 744 C C . ILE A 1 102 ? 4.773 -10.269 -32.991 1.00 53.56 102 ILE A C 1
ATOM 746 O O . ILE A 1 102 ? 5.836 -10.883 -32.899 1.00 53.56 102 ILE A O 1
ATOM 750 N N . PHE A 1 103 ? 3.599 -10.872 -32.816 1.00 51.22 103 PHE A N 1
ATOM 751 C CA . PHE A 1 103 ? 3.463 -12.323 -32.780 1.00 51.22 103 PHE A CA 1
ATOM 752 C C . PHE A 1 103 ? 3.228 -12.837 -34.199 1.00 51.22 103 PHE A C 1
ATOM 754 O O . PHE A 1 103 ? 2.111 -12.775 -34.708 1.00 51.22 103 PHE A O 1
ATOM 761 N N . GLY A 1 104 ? 4.287 -13.376 -34.806 1.00 54.91 104 GLY A N 1
ATOM 762 C CA . GLY A 1 104 ? 4.183 -14.302 -35.935 1.00 54.91 104 GLY A CA 1
ATOM 763 C C . GLY A 1 104 ? 4.851 -13.842 -37.227 1.00 54.91 104 GLY A C 1
ATOM 764 O O . GLY A 1 104 ? 4.168 -13.377 -38.130 1.00 54.91 104 GLY A O 1
ATOM 765 N N . VAL A 1 105 ? 6.159 -14.078 -37.345 1.00 46.66 105 VAL A N 1
ATOM 766 C CA . VAL A 1 105 ? 6.749 -14.598 -38.590 1.00 46.66 105 VAL A CA 1
ATOM 767 C C . VAL A 1 105 ? 7.717 -15.706 -38.180 1.00 46.66 105 VAL A C 1
ATOM 769 O O . VAL A 1 105 ? 8.825 -15.438 -37.723 1.00 46.66 105 VAL A O 1
ATOM 772 N N . ASP A 1 106 ? 7.233 -16.940 -38.265 1.00 51.31 106 ASP A N 1
ATOM 773 C CA . ASP A 1 106 ? 8.058 -18.104 -38.572 1.00 51.31 106 ASP A CA 1
ATOM 774 C C . ASP A 1 106 ? 7.774 -18.407 -40.047 1.00 51.31 106 ASP A C 1
ATOM 776 O O . ASP A 1 106 ? 6.696 -18.906 -40.363 1.00 51.31 106 ASP A O 1
ATOM 780 N N . GLU A 1 107 ? 8.682 -17.976 -40.926 1.00 50.28 107 GLU A N 1
ATOM 781 C CA . GLU A 1 107 ? 8.986 -18.567 -42.240 1.00 50.28 107 GLU A CA 1
ATOM 782 C C . GLU A 1 107 ? 10.477 -18.352 -42.536 1.00 50.28 107 GLU A C 1
ATOM 784 O O . GLU A 1 107 ? 10.967 -17.213 -42.336 1.00 50.28 107 GLU A O 1
#

pLDDT: mean 73.11, std 17.08, range [40.75, 91.81]

Nearest PDB structures (foldseek):
  8j0t-assembly1_A  TM=6.237E-01  e=1.435E-01  Mycobacterium tuberculosis
  1ohh-assembly1_C  TM=5.607E-01  e=3.510E-01  Bos taurus
  8g0d-assembly1_B  TM=5.835E-01  e=4.908E-01  Mycolicibacterium smegmatis MC2 155
  6yy0-assembly1_C  TM=5.137E-01  e=3.712E-01  Bos taurus

Solvent-accessible surface area (backbone atoms only — not comparable to full-atom values): 6317 Å² total; per-residue (Å²): 135,83,92,67,91,67,54,82,61,69,46,69,66,39,24,31,29,35,40,47,89,80,18,39,35,35,58,74,44,53,91,68,54,48,32,65,93,68,72,43,56,69,63,27,34,39,34,37,73,86,72,31,42,27,40,30,69,42,74,78,37,52,52,32,35,32,35,47,52,91,48,43,56,100,57,68,45,69,77,32,47,38,36,35,22,68,61,63,65,69,70,78,72,45,83,78,72,54,98,72,78,82,84,78,85,90,130

Mean predicted aligned error: 11.48 Å